Protein AF-A0A945K5I9-F1 (afdb_monomer)

Secondary structure (DSSP, 8-state):
---TTTTTTS-HHHHHHHHHHHHHHHHHHHHHHHHHHHHHH----HHHHHTT---SHHHHHHHHHHHHHHHIIIIIHHHHHHHHHHT----------HHHHHHHHHHHHH-HHHHHHHHHHHHHS---HHHHHHHHHHHHHHHHHHH--

Foldseek 3Di:
DQQFQQCQPPDPVVLVVLLVVQLVVLLVVLLVVLVVCCVVPHPDDVVCLVVLPDPDLSSLVSNVSSVVSSCCSRPPVSVVSSCRNNVNDPPPVPPDDPVVVVVVVVCVVPCVVVVVVVVVVVVPDPDDPVVVVVVVSVVSSVVCVVVRD

Structure (mmCIF, N/CA/C/O backbone):
data_AF-A0A945K5I9-F1
#
_entry.id   AF-A0A945K5I9-F1
#
loop_
_atom_site.group_PDB
_atom_site.id
_atom_site.type_symbol
_atom_site.label_atom_id
_atom_site.label_alt_id
_atom_site.label_comp_id
_atom_site.label_asym_id
_atom_site.label_entity_id
_atom_site.label_seq_id
_atom_site.pdbx_PDB_ins_code
_atom_site.Cartn_x
_atom_site.Cartn_y
_atom_site.Cartn_z
_atom_site.occupancy
_atom_site.B_iso_or_equiv
_atom_site.auth_seq_id
_atom_site.auth_comp_id
_atom_site.au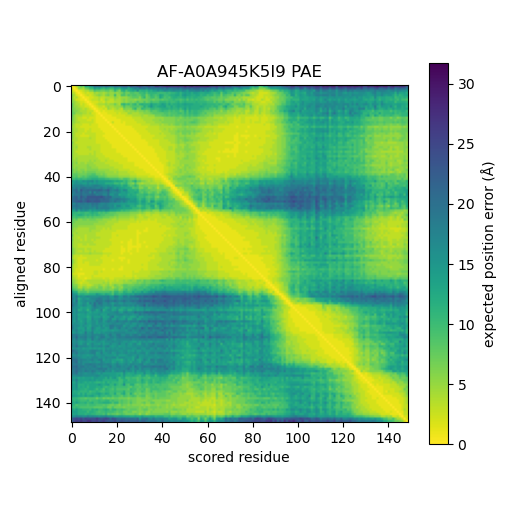th_asym_id
_atom_site.auth_atom_id
_atom_site.pdbx_PDB_model_num
ATOM 1 N N . MET A 1 1 ? -0.220 22.581 21.055 1.00 58.34 1 MET A N 1
ATOM 2 C CA . MET A 1 1 ? -1.375 21.662 21.207 1.00 58.34 1 MET A CA 1
ATOM 3 C C . MET A 1 1 ? -0.861 20.232 21.357 1.00 58.34 1 MET A C 1
ATOM 5 O O . MET A 1 1 ? 0.026 19.858 20.602 1.00 58.34 1 MET A O 1
ATOM 9 N N . ARG A 1 2 ? -1.366 19.433 22.312 1.00 80.38 2 ARG A N 1
ATOM 10 C CA . ARG A 1 2 ? -1.059 17.986 22.372 1.00 80.38 2 ARG A CA 1
ATOM 11 C C . ARG A 1 2 ? -1.930 17.274 21.332 1.00 80.38 2 ARG A C 1
ATOM 13 O O . ARG A 1 2 ? -3.132 17.171 21.526 1.00 80.38 2 ARG A O 1
ATOM 20 N N . LEU A 1 3 ? -1.325 16.837 20.225 1.00 84.31 3 LEU A N 1
ATOM 21 C CA . LEU A 1 3 ? -2.024 16.138 19.131 1.00 84.31 3 LEU A CA 1
ATOM 22 C C . LEU A 1 3 ? -2.290 14.654 19.439 1.00 84.31 3 LEU A C 1
ATOM 24 O O . LEU A 1 3 ? -3.204 14.060 18.874 1.00 84.31 3 LEU A O 1
ATOM 28 N N . LYS A 1 4 ? -1.504 14.053 20.340 1.00 88.94 4 LYS A N 1
ATOM 29 C CA . LYS A 1 4 ? -1.667 12.652 20.742 1.00 88.94 4 LYS A CA 1
ATOM 30 C C . LYS A 1 4 ? -3.032 12.431 21.397 1.00 88.94 4 LYS A C 1
ATOM 32 O O . LYS A 1 4 ? -3.356 13.118 22.365 1.00 88.94 4 LYS A O 1
ATOM 37 N N . GLY A 1 5 ? -3.785 11.446 20.912 1.00 86.94 5 GLY A N 1
ATOM 38 C CA . GLY A 1 5 ? -5.073 11.056 21.493 1.00 86.94 5 GLY A CA 1
ATOM 39 C C . GLY A 1 5 ? -6.204 12.075 21.309 1.00 86.94 5 GLY A C 1
ATOM 40 O O . GLY A 1 5 ? -7.221 11.966 21.990 1.00 86.94 5 GLY A O 1
ATOM 41 N N . ILE A 1 6 ? -6.069 13.053 20.405 1.00 92.44 6 ILE A N 1
ATOM 42 C CA . ILE A 1 6 ? -7.083 14.099 20.185 1.00 92.44 6 ILE A CA 1
ATOM 43 C C . ILE A 1 6 ? -8.461 13.538 19.784 1.00 92.44 6 ILE A C 1
ATOM 45 O O . ILE A 1 6 ? -9.489 14.149 20.071 1.00 92.44 6 ILE A O 1
ATOM 49 N N . PHE A 1 7 ? -8.499 12.354 19.164 1.00 89.69 7 PHE A N 1
ATOM 50 C CA . PHE A 1 7 ? -9.735 11.676 18.764 1.00 89.69 7 PHE A CA 1
ATOM 51 C C . PHE A 1 7 ? -10.131 10.515 19.688 1.00 89.69 7 PHE A C 1
ATOM 53 O O . PHE A 1 7 ? -11.066 9.778 19.371 1.00 89.69 7 PHE A O 1
ATOM 60 N N . LYS A 1 8 ? -9.472 10.350 20.843 1.00 88.94 8 LYS A N 1
ATOM 61 C CA . LYS A 1 8 ? -9.712 9.231 21.769 1.00 88.94 8 LYS A CA 1
ATOM 62 C C . LYS A 1 8 ? -11.172 9.129 22.222 1.00 88.94 8 LYS A C 1
ATOM 64 O O . LYS A 1 8 ? -11.752 8.049 22.143 1.00 88.94 8 LYS A O 1
ATOM 69 N N . GLU A 1 9 ? -11.778 10.255 22.588 1.00 89.62 9 GLU A N 1
ATOM 70 C CA . GLU A 1 9 ? -13.151 10.328 23.117 1.00 89.62 9 GLU A CA 1
ATOM 71 C C . GLU A 1 9 ? -14.238 10.418 22.024 1.00 89.62 9 GLU A C 1
ATOM 73 O O . GLU A 1 9 ? -15.421 10.571 22.319 1.00 89.62 9 GLU A O 1
ATOM 78 N N . LYS A 1 10 ? -13.873 10.360 20.733 1.00 90.25 10 LYS A N 1
ATOM 79 C CA . LYS A 1 10 ? -14.858 10.387 19.637 1.00 90.25 10 LYS A CA 1
ATOM 80 C C . LYS A 1 10 ? -15.528 9.022 19.441 1.00 90.25 10 LYS A C 1
ATOM 82 O O . LYS A 1 10 ? -14.952 7.975 19.742 1.00 90.25 10 LYS A O 1
ATOM 87 N N . SER A 1 11 ? -16.734 9.050 18.871 1.00 92.12 11 SER A N 1
ATOM 88 C CA . SER A 1 11 ? -17.484 7.853 18.475 1.00 92.12 11 SER A CA 1
ATOM 89 C C . SER A 1 11 ? -16.718 7.007 17.449 1.00 92.12 11 SER A C 1
ATOM 91 O O . SER A 1 11 ? -15.896 7.517 16.681 1.00 92.12 11 SER A O 1
ATOM 93 N N . SER A 1 12 ? -17.012 5.705 17.403 1.00 88.69 12 SER A N 1
ATOM 94 C CA . SER A 1 12 ? -16.369 4.761 16.478 1.00 88.69 12 SER A CA 1
ATOM 95 C C . SER A 1 12 ? -16.548 5.155 15.009 1.00 88.69 12 SER A C 1
ATOM 97 O O . SER A 1 12 ? -15.591 5.096 14.243 1.00 88.69 12 SER A O 1
ATOM 99 N N . THR A 1 13 ? -17.734 5.637 14.625 1.00 92.06 13 THR A N 1
ATOM 100 C CA . THR A 1 13 ? -18.012 6.117 13.261 1.00 92.06 13 THR A CA 1
ATOM 101 C C . THR A 1 13 ? -17.110 7.287 12.876 1.00 92.06 13 THR A C 1
ATOM 103 O O . THR A 1 13 ? -16.544 7.299 11.786 1.00 92.06 13 THR A O 1
ATOM 106 N N . ASN A 1 14 ? -16.904 8.243 13.787 1.00 91.06 14 ASN A N 1
ATOM 107 C CA . ASN A 1 14 ? -16.033 9.385 13.523 1.00 91.06 14 ASN A CA 1
ATOM 108 C C . ASN A 1 14 ? -14.572 8.955 13.393 1.00 91.06 14 ASN A C 1
ATOM 110 O O . ASN A 1 14 ? -13.863 9.470 12.536 1.00 91.06 14 ASN A O 1
ATOM 114 N N . LYS A 1 15 ? -14.124 8.001 14.215 1.00 90.75 15 LYS A N 1
ATOM 115 C CA . LYS A 1 15 ? -12.769 7.446 14.120 1.00 90.75 15 LYS A CA 1
ATOM 116 C C . LYS A 1 15 ? -12.538 6.756 12.773 1.00 90.75 15 LYS A C 1
ATOM 118 O O . LYS A 1 15 ? -11.522 7.016 12.136 1.00 90.75 15 LYS A O 1
ATOM 123 N N . LEU A 1 16 ? -13.501 5.960 12.303 1.00 92.38 16 LEU A N 1
ATOM 124 C CA . LEU A 1 16 ? -13.449 5.339 10.975 1.00 92.38 16 LEU A CA 1
ATOM 125 C C . LEU A 1 16 ? -13.424 6.381 9.850 1.00 92.38 16 LEU A C 1
ATOM 127 O O . LEU A 1 16 ? -12.602 6.274 8.945 1.00 92.38 16 LEU A O 1
ATOM 131 N N . GLY A 1 17 ? -14.269 7.412 9.926 1.00 93.62 17 GLY A N 1
ATOM 132 C CA . GLY A 1 17 ? -14.284 8.493 8.937 1.00 93.62 17 GLY A CA 1
ATOM 133 C C . GLY A 1 17 ? -12.963 9.266 8.885 1.00 93.62 17 GLY A C 1
ATOM 134 O O . GLY A 1 17 ? -12.441 9.527 7.804 1.00 93.62 17 GLY A O 1
ATOM 135 N N . VAL A 1 18 ? -12.379 9.573 10.049 1.00 92.25 18 VAL A N 1
ATOM 136 C CA . VAL A 1 18 ? -11.055 10.205 10.143 1.00 92.25 18 VAL A CA 1
ATOM 137 C C . VAL A 1 18 ? -9.984 9.300 9.541 1.00 92.25 18 VAL A C 1
ATOM 139 O O . VAL A 1 18 ? -9.181 9.777 8.748 1.00 92.25 18 VAL A O 1
ATOM 142 N N . PHE A 1 19 ? -9.990 8.002 9.851 1.00 94.44 19 PHE A N 1
ATOM 143 C CA . PHE A 1 19 ? -9.029 7.060 9.277 1.00 94.44 19 PHE A CA 1
ATOM 144 C C . PHE A 1 19 ? -9.127 6.987 7.750 1.00 94.44 19 PHE A C 1
ATOM 146 O O . PHE A 1 19 ? -8.112 7.080 7.064 1.00 94.44 19 PHE A O 1
ATOM 153 N N . PHE A 1 20 ? -10.344 6.896 7.212 1.00 94.94 20 PHE A N 1
ATOM 154 C CA . PHE A 1 20 ? -10.571 6.879 5.769 1.00 94.94 20 PHE A CA 1
ATOM 155 C C . PHE A 1 20 ? -10.045 8.151 5.089 1.00 94.94 20 PHE A C 1
ATOM 157 O O . PHE A 1 20 ? -9.328 8.075 4.092 1.00 94.94 20 PHE A O 1
ATOM 164 N N . LEU A 1 21 ? -10.323 9.323 5.669 1.00 95.38 21 LEU A N 1
ATOM 165 C CA . LEU A 1 21 ? -9.805 10.595 5.164 1.00 95.38 21 LEU A CA 1
ATOM 166 C C . LEU A 1 21 ? -8.272 10.637 5.221 1.00 95.38 21 LEU A C 1
ATOM 168 O O . LEU A 1 21 ? -7.631 11.077 4.267 1.00 95.38 21 LEU A O 1
ATOM 172 N N . MET A 1 22 ? -7.674 10.138 6.305 1.00 95.19 22 MET A N 1
ATOM 173 C CA . MET A 1 22 ? -6.220 10.049 6.442 1.00 95.19 22 MET A CA 1
ATOM 174 C C . MET A 1 22 ? -5.598 9.155 5.372 1.00 95.19 22 MET A C 1
ATOM 176 O O . MET A 1 22 ? -4.563 9.532 4.833 1.00 95.19 22 MET A O 1
ATOM 180 N N . ILE A 1 23 ? -6.216 8.018 5.039 1.00 96.44 23 ILE A N 1
ATOM 181 C CA . ILE A 1 23 ? -5.757 7.153 3.944 1.00 96.44 23 ILE A CA 1
ATOM 182 C C . ILE A 1 23 ? -5.738 7.933 2.628 1.00 96.44 23 ILE A C 1
ATOM 184 O O . ILE A 1 23 ? -4.696 7.993 1.978 1.00 96.44 23 ILE A O 1
ATOM 188 N N . LEU A 1 24 ? -6.854 8.571 2.258 1.00 96.06 24 LEU A N 1
ATOM 189 C CA . LEU A 1 24 ? -6.959 9.304 0.993 1.00 96.06 24 LEU A CA 1
ATOM 190 C C . LEU A 1 24 ? -5.903 10.407 0.881 1.00 96.06 24 LEU A C 1
ATOM 192 O O . LEU A 1 24 ? -5.158 10.463 -0.096 1.00 96.06 24 LEU A O 1
ATOM 196 N N . VAL A 1 25 ? -5.801 11.254 1.907 1.00 96.62 25 VAL A N 1
ATOM 197 C CA . VAL A 1 25 ? -4.823 12.350 1.934 1.00 96.62 25 VAL A CA 1
ATOM 198 C C . VAL A 1 25 ? -3.395 11.804 1.911 1.00 96.62 25 VAL A C 1
ATOM 200 O O . VAL A 1 25 ? -2.553 12.310 1.174 1.00 96.62 25 VAL A O 1
ATOM 203 N N . SER A 1 26 ? -3.114 10.756 2.684 1.00 96.69 26 SER A N 1
ATOM 204 C CA . SER A 1 26 ? -1.775 10.178 2.785 1.00 96.69 26 SER A CA 1
ATOM 205 C C . SER A 1 26 ? -1.303 9.591 1.455 1.00 96.69 26 SER A C 1
ATOM 207 O O . SER A 1 26 ? -0.186 9.887 1.029 1.00 96.69 26 SER A O 1
ATOM 209 N N . VAL A 1 27 ? -2.148 8.824 0.762 1.00 95.00 27 VAL A N 1
ATOM 210 C CA . VAL A 1 27 ? -1.819 8.251 -0.554 1.00 95.00 27 VAL A CA 1
ATOM 211 C C . VAL A 1 27 ? -1.513 9.340 -1.567 1.00 95.00 27 VAL A C 1
ATOM 213 O O . VAL A 1 27 ? -0.508 9.248 -2.274 1.00 95.00 27 VAL A O 1
ATOM 216 N N . ILE A 1 28 ? -2.348 10.381 -1.622 1.00 95.31 28 ILE A N 1
ATOM 217 C CA . ILE A 1 28 ? -2.160 11.495 -2.554 1.00 95.31 28 ILE A CA 1
ATOM 218 C C . ILE A 1 28 ? -0.821 12.182 -2.275 1.00 95.31 28 ILE A C 1
ATOM 220 O O . ILE A 1 28 ? -0.013 12.336 -3.187 1.00 95.31 28 ILE A O 1
ATOM 224 N N . LEU A 1 29 ? -0.542 12.528 -1.014 1.00 96.75 29 LEU A N 1
ATOM 225 C CA . LEU A 1 29 ? 0.698 13.212 -0.643 1.00 96.75 29 LEU A CA 1
ATOM 226 C C . LEU A 1 29 ? 1.948 12.378 -0.945 1.00 96.75 29 LEU A C 1
ATOM 228 O O . LEU A 1 29 ? 2.911 12.918 -1.479 1.00 96.75 29 LEU A O 1
ATOM 232 N N . HIS A 1 30 ? 1.944 11.075 -0.647 1.00 96.56 30 HIS A N 1
ATOM 233 C CA . HIS A 1 30 ? 3.111 10.225 -0.912 1.00 96.56 30 HIS A CA 1
ATOM 234 C C . HIS A 1 30 ? 3.311 9.971 -2.405 1.00 96.56 30 HIS A C 1
ATOM 236 O O . HIS A 1 30 ? 4.448 9.920 -2.861 1.00 96.56 30 HIS A O 1
ATOM 242 N N . THR A 1 31 ? 2.226 9.858 -3.173 1.00 91.94 31 THR A N 1
ATOM 243 C CA . THR A 1 31 ? 2.310 9.694 -4.629 1.00 91.94 31 THR A CA 1
ATOM 244 C C . THR A 1 31 ? 2.860 10.962 -5.285 1.00 91.94 31 THR A C 1
ATOM 246 O O . THR A 1 31 ? 3.767 10.877 -6.109 1.00 91.94 31 THR A O 1
ATOM 249 N N . LEU A 1 32 ? 2.389 12.145 -4.872 1.00 93.62 32 LEU A N 1
ATOM 250 C CA . LEU A 1 32 ? 2.931 13.427 -5.337 1.00 93.62 32 LEU A CA 1
ATOM 251 C C . LEU A 1 32 ? 4.395 13.610 -4.929 1.00 93.62 32 LEU A C 1
ATOM 253 O O . LEU A 1 32 ? 5.206 14.061 -5.732 1.00 93.62 32 LEU A O 1
ATOM 257 N N . LEU A 1 33 ? 4.751 13.223 -3.702 1.00 94.56 33 LEU A N 1
ATOM 258 C CA . LEU A 1 33 ? 6.132 13.255 -3.233 1.00 94.56 33 LEU A CA 1
ATOM 259 C C . LEU A 1 33 ? 7.026 12.328 -4.063 1.00 94.56 33 LEU A C 1
ATOM 261 O O . LEU A 1 33 ? 8.117 12.732 -4.452 1.00 94.56 33 LEU A O 1
ATOM 265 N N . ALA A 1 34 ? 6.561 11.121 -4.386 1.00 91.81 34 ALA A N 1
ATOM 266 C CA . ALA A 1 34 ? 7.310 10.200 -5.230 1.00 91.81 34 ALA A CA 1
ATOM 267 C C . ALA A 1 34 ? 7.551 10.785 -6.625 1.00 91.81 34 ALA A C 1
ATOM 269 O O . ALA A 1 34 ? 8.682 10.784 -7.103 1.00 91.81 34 ALA A O 1
ATOM 270 N N . GLN A 1 35 ? 6.513 11.353 -7.245 1.00 89.62 35 GLN A N 1
ATOM 271 C CA . GLN A 1 35 ? 6.632 12.019 -8.544 1.00 89.62 35 GLN A CA 1
ATOM 272 C C . GLN A 1 35 ? 7.596 13.208 -8.490 1.00 89.62 35 GLN A C 1
ATOM 274 O O . GLN A 1 35 ? 8.436 13.346 -9.375 1.00 89.62 35 GLN A O 1
ATOM 279 N N . ALA A 1 36 ? 7.528 14.032 -7.441 1.00 91.25 36 ALA A N 1
ATOM 280 C CA . ALA A 1 36 ? 8.445 15.152 -7.253 1.00 91.25 36 ALA A CA 1
ATOM 281 C C . ALA A 1 36 ? 9.903 14.684 -7.133 1.00 91.25 36 ALA A C 1
ATOM 283 O O . ALA A 1 36 ? 10.786 15.285 -7.735 1.00 91.25 36 ALA A O 1
ATOM 284 N N . VAL A 1 37 ? 10.160 13.592 -6.406 1.00 91.44 37 VAL A N 1
ATOM 285 C CA . VAL A 1 37 ? 11.504 13.006 -6.303 1.00 91.44 37 VAL A CA 1
ATOM 286 C C . VAL A 1 37 ? 11.990 12.510 -7.666 1.00 91.44 37 VAL A C 1
ATOM 288 O O . VAL A 1 37 ? 13.109 12.826 -8.053 1.00 91.44 37 VAL A O 1
ATOM 291 N N . ILE A 1 38 ? 11.158 11.799 -8.429 1.00 89.75 38 ILE A N 1
ATOM 292 C CA . ILE A 1 38 ? 11.542 11.338 -9.772 1.00 89.75 38 ILE A CA 1
ATOM 293 C C . ILE A 1 38 ? 11.880 12.526 -10.681 1.00 89.75 38 ILE A C 1
ATOM 295 O O . ILE A 1 38 ? 12.942 12.525 -11.290 1.00 89.75 38 ILE A O 1
ATOM 299 N N . VAL A 1 39 ? 11.055 13.573 -10.713 1.00 88.06 39 VAL A N 1
ATOM 300 C CA . VAL A 1 39 ? 11.298 14.752 -11.566 1.00 88.06 39 VAL A CA 1
ATOM 301 C C . VAL A 1 39 ? 12.540 15.546 -11.150 1.00 88.06 39 VAL A C 1
ATOM 303 O O . VAL A 1 39 ? 13.221 16.104 -12.003 1.00 88.06 39 VAL A O 1
ATOM 306 N N . LEU A 1 40 ? 12.832 15.642 -9.850 1.00 87.88 40 LEU A N 1
ATOM 307 C CA . LEU A 1 40 ? 13.954 16.445 -9.351 1.00 87.88 40 LEU A CA 1
ATOM 308 C C . LEU A 1 40 ? 15.300 15.719 -9.417 1.00 87.88 40 LEU A C 1
ATOM 310 O O . LEU A 1 40 ? 16.334 16.378 -9.506 1.00 87.88 40 LEU A O 1
ATOM 314 N N . PHE A 1 41 ? 15.295 14.389 -9.320 1.00 86.50 41 PHE A N 1
ATOM 315 C CA . PHE A 1 41 ? 16.514 13.591 -9.175 1.00 86.50 41 PHE A CA 1
ATOM 316 C C . PHE A 1 41 ? 16.777 12.639 -10.347 1.00 86.50 41 PHE A C 1
ATOM 318 O O . PHE A 1 41 ? 17.819 11.986 -10.359 1.00 86.50 41 PHE A O 1
ATOM 325 N N . THR A 1 42 ? 15.869 12.538 -11.322 1.00 83.00 42 THR A N 1
ATOM 326 C CA . THR A 1 42 ? 16.035 11.672 -12.497 1.00 83.00 42 THR A CA 1
ATOM 327 C C . THR A 1 42 ? 15.564 12.366 -13.775 1.00 83.00 42 THR A C 1
ATOM 329 O O . THR A 1 42 ? 14.658 13.194 -13.740 1.00 83.00 42 THR A O 1
ATOM 332 N N . ASP A 1 43 ? 16.122 11.967 -14.918 1.00 82.00 43 ASP A N 1
ATOM 333 C CA . ASP A 1 43 ? 15.698 12.445 -16.244 1.00 82.00 43 ASP A CA 1
ATOM 334 C C . ASP A 1 43 ? 14.493 11.662 -16.810 1.00 82.00 43 ASP A C 1
ATOM 336 O O . ASP A 1 43 ? 14.140 11.786 -17.986 1.00 82.00 43 ASP A O 1
ATOM 340 N N . VAL A 1 44 ? 13.856 10.815 -15.992 1.00 80.31 44 VAL A N 1
ATOM 341 C CA . VAL A 1 44 ? 12.723 9.989 -16.419 1.00 80.31 44 VAL A CA 1
ATOM 342 C C . VAL A 1 44 ? 11.494 10.868 -16.625 1.00 80.31 44 VAL A C 1
ATOM 344 O O . VAL A 1 44 ? 10.987 11.508 -15.702 1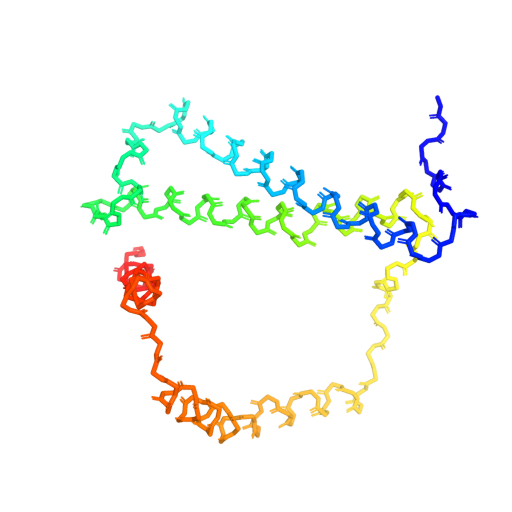.00 80.31 44 VAL A O 1
ATOM 347 N N . THR A 1 45 ? 10.957 10.857 -17.845 1.00 77.06 45 THR A N 1
ATOM 348 C CA . THR A 1 45 ? 9.710 11.571 -18.128 1.00 77.06 45 THR A CA 1
ATOM 349 C C . THR A 1 45 ? 8.526 10.874 -17.452 1.00 77.06 45 THR A C 1
ATOM 351 O O . THR A 1 45 ? 8.317 9.669 -17.596 1.00 77.06 45 THR A O 1
ATOM 354 N N . LEU A 1 46 ? 7.682 11.645 -16.759 1.00 72.06 46 LEU A N 1
ATOM 355 C CA . LEU A 1 46 ? 6.447 11.131 -16.143 1.00 72.06 46 LEU A CA 1
ATOM 356 C C . LEU A 1 46 ? 5.483 10.501 -17.170 1.00 72.06 46 LEU A C 1
ATOM 358 O O . LEU A 1 46 ? 4.655 9.666 -16.814 1.00 72.06 46 LEU A O 1
ATOM 362 N N . ILE A 1 47 ? 5.605 10.875 -18.448 1.00 66.94 47 ILE A N 1
ATOM 363 C CA . ILE A 1 47 ? 4.799 10.344 -19.554 1.00 66.94 47 ILE A CA 1
ATOM 364 C C . ILE A 1 47 ? 5.186 8.890 -19.867 1.00 66.94 47 ILE A C 1
ATOM 366 O O . ILE A 1 47 ? 4.296 8.063 -20.059 1.00 66.94 47 ILE A O 1
ATOM 370 N N . ALA A 1 48 ? 6.481 8.552 -19.854 1.00 61.62 48 ALA A N 1
ATOM 371 C CA . ALA A 1 48 ? 6.946 7.176 -20.058 1.00 61.62 48 ALA A CA 1
ATOM 372 C C . ALA A 1 48 ? 6.425 6.234 -18.957 1.00 61.62 48 ALA A C 1
ATOM 374 O O . ALA A 1 48 ? 5.973 5.122 -19.235 1.00 61.62 48 ALA A O 1
ATOM 375 N N . VAL A 1 49 ? 6.384 6.730 -17.715 1.00 63.12 49 VAL A N 1
ATOM 376 C CA . VAL A 1 49 ? 5.811 6.019 -16.563 1.00 63.12 49 VAL A CA 1
ATOM 377 C C . VAL A 1 49 ? 4.300 5.803 -16.723 1.00 63.12 49 VAL A C 1
ATOM 379 O O . VAL A 1 49 ? 3.804 4.717 -16.433 1.00 63.12 49 VAL A O 1
ATOM 382 N N . GLY A 1 50 ? 3.569 6.807 -17.219 1.00 63.94 50 GLY A N 1
ATOM 383 C CA . GLY A 1 50 ? 2.116 6.735 -17.410 1.00 63.94 50 GLY A CA 1
ATOM 384 C C . GLY A 1 50 ? 1.658 5.813 -18.546 1.00 63.94 50 GLY A C 1
ATOM 385 O O . GLY A 1 50 ? 0.558 5.273 -18.477 1.00 63.94 50 GLY A O 1
ATOM 386 N N . MET A 1 51 ? 2.492 5.604 -19.571 1.00 64.44 51 MET A N 1
ATOM 387 C CA . MET A 1 51 ? 2.148 4.795 -20.752 1.00 64.44 51 MET A CA 1
ATOM 388 C C . MET A 1 51 ? 2.637 3.338 -20.673 1.00 64.44 51 MET A C 1
ATOM 390 O O . MET A 1 51 ? 2.397 2.574 -21.607 1.00 64.44 51 MET A O 1
ATOM 394 N N . ILE A 1 52 ? 3.306 2.939 -19.579 1.00 66.00 52 ILE A N 1
ATOM 395 C CA . ILE A 1 52 ? 3.794 1.562 -19.330 1.00 66.00 52 ILE A CA 1
ATOM 396 C C . ILE A 1 52 ? 4.634 1.044 -20.514 1.00 66.00 52 ILE A C 1
ATOM 398 O O . ILE A 1 52 ? 4.575 -0.113 -20.929 1.00 66.00 52 ILE A O 1
ATOM 402 N N . GLN A 1 53 ? 5.423 1.942 -21.097 1.00 66.88 53 GLN A N 1
ATOM 403 C CA . GLN A 1 53 ? 6.405 1.627 -22.124 1.00 66.88 53 GLN A CA 1
ATOM 404 C C . GLN A 1 53 ? 7.775 1.880 -21.519 1.00 66.88 53 GLN A C 1
ATOM 406 O O . GLN A 1 53 ? 8.332 2.963 -21.663 1.00 66.88 53 GLN A O 1
ATOM 411 N N . PHE A 1 54 ? 8.286 0.887 -20.792 1.00 73.12 54 PHE A N 1
ATOM 412 C CA . PHE A 1 54 ? 9.603 0.988 -20.175 1.00 73.12 54 PHE A CA 1
ATOM 413 C C . PHE A 1 54 ? 10.662 0.550 -21.190 1.00 73.12 54 PHE A C 1
ATOM 415 O O . PHE A 1 54 ? 10.723 -0.619 -21.583 1.00 73.12 54 PHE A O 1
ATOM 422 N N . ALA A 1 55 ? 11.466 1.505 -21.644 1.00 71.88 55 ALA A N 1
ATOM 423 C CA . ALA A 1 55 ? 12.582 1.311 -22.559 1.00 71.88 55 ALA A CA 1
ATOM 424 C C . ALA A 1 55 ? 13.902 1.058 -21.813 1.00 71.88 55 ALA A C 1
ATOM 426 O O . ALA A 1 55 ? 14.833 0.494 -22.389 1.00 71.88 55 ALA A O 1
ATOM 427 N N . SER A 1 56 ? 13.997 1.453 -20.537 1.00 78.06 56 SER A N 1
ATOM 428 C CA . SER A 1 56 ? 15.226 1.337 -19.745 1.00 78.06 56 SER A CA 1
ATOM 429 C C . SER A 1 56 ? 14.993 0.859 -18.309 1.00 78.06 56 SER A C 1
ATOM 431 O O . SER A 1 56 ? 13.908 1.009 -17.748 1.00 78.06 56 SER A O 1
ATOM 433 N N . GLN A 1 57 ? 16.049 0.321 -17.689 1.00 81.56 57 GLN A N 1
ATOM 434 C CA . GLN A 1 57 ? 16.043 -0.092 -16.279 1.00 81.56 57 GLN A CA 1
ATOM 435 C C . GLN A 1 57 ? 15.671 1.067 -15.338 1.00 81.56 57 GLN A C 1
ATOM 437 O O . GLN A 1 57 ? 14.917 0.877 -14.388 1.00 81.56 57 GLN A O 1
ATOM 442 N N . PHE A 1 58 ? 16.143 2.281 -15.636 1.00 81.75 58 PHE A N 1
ATOM 443 C CA . PHE A 1 58 ? 15.874 3.473 -14.829 1.00 81.75 58 PHE A CA 1
ATOM 444 C C . PHE A 1 58 ? 14.379 3.807 -14.740 1.00 81.75 58 PHE A C 1
ATOM 446 O O . PHE A 1 58 ? 13.904 4.231 -13.689 1.00 81.75 58 PHE A O 1
ATOM 453 N N . GLU A 1 59 ? 13.616 3.579 -15.810 1.00 83.50 59 GLU A N 1
ATOM 454 C CA . GLU A 1 59 ? 12.164 3.797 -15.813 1.00 83.50 59 GLU A CA 1
ATOM 455 C C . GLU A 1 59 ? 11.437 2.751 -14.965 1.00 83.50 59 GLU A C 1
ATOM 457 O O . GLU A 1 59 ? 10.515 3.086 -14.219 1.00 83.50 59 GLU A O 1
ATOM 462 N N . VAL A 1 60 ? 11.887 1.494 -15.021 1.00 85.00 60 VAL A N 1
ATOM 463 C CA . VAL A 1 60 ? 11.357 0.415 -14.177 1.00 85.00 60 VAL A CA 1
ATOM 464 C C . VAL A 1 60 ? 11.608 0.711 -12.700 1.00 85.00 60 VAL A C 1
ATOM 466 O O . VAL A 1 60 ? 10.697 0.578 -11.880 1.00 85.00 60 VAL A O 1
ATOM 469 N N . ASP A 1 61 ? 12.813 1.153 -12.351 1.00 87.19 61 ASP A N 1
ATOM 470 C CA . ASP A 1 61 ? 13.163 1.483 -10.971 1.00 87.19 61 ASP A CA 1
ATOM 471 C C . ASP A 1 61 ? 12.410 2.725 -10.467 1.00 87.19 61 ASP A C 1
ATOM 473 O O . ASP A 1 61 ? 11.971 2.751 -9.314 1.00 87.19 61 ASP A O 1
ATOM 477 N N . ALA A 1 62 ? 12.143 3.705 -11.337 1.00 87.69 62 ALA A N 1
ATOM 478 C CA . ALA A 1 62 ? 11.278 4.839 -11.019 1.00 87.69 62 ALA A CA 1
ATOM 479 C C . ALA A 1 62 ? 9.838 4.395 -10.696 1.00 87.69 62 ALA A C 1
ATOM 481 O O . ALA A 1 62 ? 9.252 4.856 -9.714 1.00 87.69 62 ALA A O 1
ATOM 482 N N . VAL A 1 63 ? 9.273 3.454 -11.463 1.00 87.12 63 VAL A N 1
ATOM 483 C CA . VAL A 1 63 ? 7.932 2.902 -11.190 1.00 87.12 63 VAL A CA 1
ATOM 484 C C . VAL A 1 63 ? 7.921 2.099 -9.888 1.00 87.12 63 VAL A C 1
ATOM 486 O O . VAL A 1 63 ? 7.013 2.277 -9.073 1.00 87.12 63 VAL A O 1
ATOM 489 N N . LYS A 1 64 ? 8.944 1.265 -9.638 1.00 88.50 64 LYS A N 1
ATOM 490 C CA . LYS A 1 64 ? 9.113 0.550 -8.357 1.00 88.50 64 LYS A CA 1
ATOM 491 C C . LYS A 1 64 ? 9.138 1.533 -7.184 1.00 88.50 64 LYS A C 1
ATOM 493 O O . LYS A 1 64 ? 8.463 1.307 -6.179 1.00 88.50 64 LYS A O 1
ATOM 498 N N . PHE A 1 65 ? 9.868 2.638 -7.323 1.00 90.81 65 PHE A N 1
ATOM 499 C CA . PHE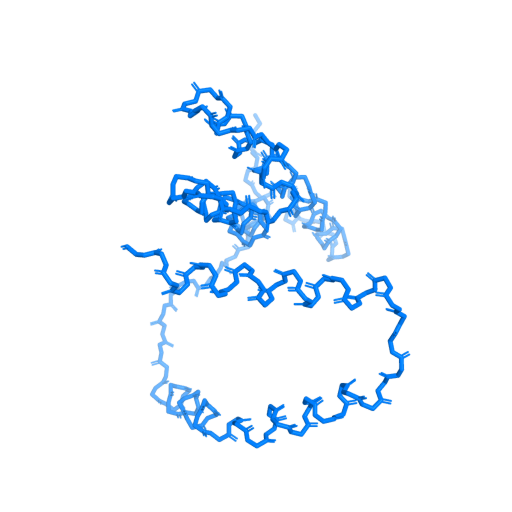 A 1 65 ? 9.954 3.680 -6.304 1.00 90.81 65 PHE A CA 1
ATOM 500 C C . PHE A 1 65 ? 8.607 4.370 -6.054 1.00 90.81 65 PHE A C 1
ATOM 502 O O . PHE A 1 65 ? 8.197 4.508 -4.899 1.00 90.81 65 PHE A O 1
ATOM 509 N N . ILE A 1 66 ? 7.881 4.745 -7.115 1.00 90.38 66 ILE A N 1
ATOM 510 C CA . ILE A 1 66 ? 6.537 5.328 -6.997 1.00 90.38 66 ILE A CA 1
ATOM 511 C C . ILE A 1 66 ? 5.597 4.358 -6.278 1.00 90.38 66 ILE A C 1
ATOM 513 O O . ILE A 1 66 ? 4.960 4.741 -5.299 1.00 90.38 66 ILE A O 1
ATOM 517 N N . HIS A 1 67 ? 5.558 3.090 -6.696 1.00 89.56 67 HIS A N 1
ATOM 518 C CA . HIS A 1 67 ? 4.710 2.074 -6.070 1.00 89.56 67 HIS A CA 1
ATOM 519 C C . HIS A 1 67 ? 5.062 1.852 -4.594 1.00 89.56 67 HIS A C 1
ATOM 521 O O . HIS A 1 67 ? 4.163 1.731 -3.762 1.00 89.56 67 HIS A O 1
ATOM 527 N N . MET A 1 68 ? 6.352 1.853 -4.248 1.00 93.62 68 MET A N 1
ATOM 528 C CA . MET A 1 68 ? 6.809 1.747 -2.863 1.00 93.62 68 MET A CA 1
ATOM 529 C C . MET A 1 68 ? 6.296 2.915 -2.012 1.00 93.62 68 MET A C 1
ATOM 531 O O . MET A 1 68 ? 5.698 2.694 -0.958 1.00 93.62 68 MET A O 1
ATOM 535 N N . LEU A 1 69 ? 6.488 4.157 -2.463 1.00 94.81 69 LEU A N 1
ATOM 536 C CA . LEU A 1 69 ? 6.050 5.347 -1.728 1.00 94.81 69 LEU A CA 1
ATOM 537 C C . LEU A 1 69 ? 4.524 5.419 -1.615 1.00 94.81 69 LEU A C 1
ATOM 539 O O . LEU A 1 69 ? 4.007 5.701 -0.532 1.00 94.81 69 LEU A O 1
ATOM 543 N N . SER A 1 70 ? 3.793 5.101 -2.684 1.00 93.12 70 SER A N 1
ATOM 544 C CA . SER A 1 70 ? 2.330 5.022 -2.654 1.00 93.12 70 SER A CA 1
ATOM 545 C C . SER A 1 70 ? 1.839 3.944 -1.681 1.00 93.12 70 SER A C 1
ATOM 547 O O . SER A 1 70 ? 0.896 4.197 -0.933 1.00 93.12 70 SER A O 1
ATOM 549 N N . ALA A 1 71 ? 2.499 2.781 -1.605 1.00 93.62 71 ALA A N 1
ATOM 550 C CA . ALA A 1 71 ? 2.160 1.730 -0.642 1.00 93.62 71 ALA A CA 1
ATOM 551 C C . ALA A 1 71 ? 2.414 2.162 0.815 1.00 93.62 71 ALA A C 1
ATOM 553 O O . ALA A 1 71 ? 1.584 1.900 1.689 1.00 93.62 71 ALA A O 1
ATOM 554 N N . ILE A 1 72 ? 3.512 2.882 1.081 1.00 95.81 72 ILE A N 1
ATOM 555 C CA . ILE A 1 72 ? 3.774 3.497 2.394 1.00 95.81 72 ILE A CA 1
ATOM 556 C C . ILE A 1 72 ? 2.650 4.482 2.743 1.00 95.81 72 ILE A C 1
ATOM 558 O O . ILE A 1 72 ? 2.102 4.430 3.849 1.00 95.81 72 ILE A O 1
ATOM 562 N N . GLY A 1 73 ? 2.263 5.330 1.786 1.00 94.38 73 GLY A N 1
ATOM 563 C CA . GLY A 1 73 ? 1.173 6.290 1.933 1.00 94.38 73 GLY A CA 1
ATOM 564 C C . GLY A 1 73 ? -0.202 5.647 2.136 1.00 94.38 73 GLY A C 1
ATOM 565 O O . GLY A 1 73 ? -1.029 6.224 2.837 1.00 94.38 73 GLY A O 1
ATOM 566 N N . LEU A 1 74 ? -0.438 4.456 1.582 1.00 94.31 74 LEU A N 1
ATOM 567 C CA . LEU A 1 74 ? -1.705 3.726 1.680 1.00 94.31 74 LEU A CA 1
ATOM 568 C C . LEU A 1 74 ? -1.837 2.934 2.982 1.00 94.31 74 LEU A C 1
ATOM 570 O O . LEU A 1 74 ? -2.893 2.964 3.611 1.00 94.31 74 LEU A O 1
ATOM 574 N N . PHE A 1 75 ? -0.778 2.236 3.396 1.00 93.12 75 PHE A N 1
ATOM 575 C CA . PHE A 1 75 ? -0.872 1.231 4.458 1.00 93.12 75 PHE A CA 1
ATOM 576 C C . PHE A 1 75 ? -0.140 1.606 5.745 1.00 93.12 75 PHE A C 1
ATOM 578 O O . PHE A 1 75 ? -0.617 1.286 6.834 1.00 93.12 75 PHE A O 1
ATOM 585 N N . ILE A 1 76 ? 1.011 2.276 5.653 1.00 94.19 76 ILE A N 1
ATOM 586 C CA . ILE A 1 76 ? 1.889 2.490 6.811 1.00 94.19 76 ILE A CA 1
ATOM 587 C C . ILE A 1 76 ? 1.565 3.820 7.486 1.00 94.19 76 ILE A C 1
ATOM 589 O O . ILE A 1 76 ? 1.135 3.847 8.642 1.00 94.19 76 ILE A O 1
ATOM 593 N N . THR A 1 77 ? 1.727 4.927 6.760 1.00 95.44 77 THR A N 1
ATOM 594 C CA . THR A 1 77 ? 1.561 6.279 7.302 1.00 95.44 77 THR A CA 1
ATOM 595 C C . THR A 1 77 ? 0.188 6.524 7.942 1.00 95.44 77 THR A C 1
ATOM 597 O O . THR A 1 77 ? 0.162 6.972 9.094 1.00 95.44 77 THR A O 1
ATOM 600 N N . PRO A 1 78 ? -0.957 6.215 7.297 1.00 94.19 7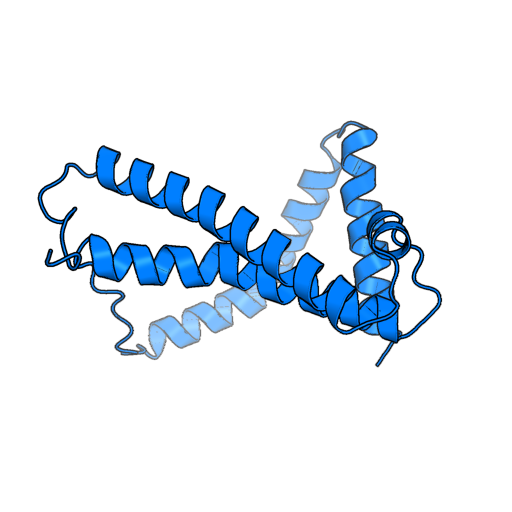8 PRO A N 1
ATOM 601 C CA . PRO A 1 78 ? -2.258 6.502 7.892 1.00 94.19 78 PRO A CA 1
ATOM 602 C C . PRO A 1 78 ? -2.516 5.639 9.128 1.00 94.19 78 PRO A C 1
ATOM 604 O O . PRO A 1 78 ? -3.103 6.131 10.086 1.00 94.19 78 PRO A O 1
ATOM 607 N N . THR A 1 79 ? -2.029 4.395 9.161 1.00 92.88 79 THR A N 1
ATOM 608 C CA . THR 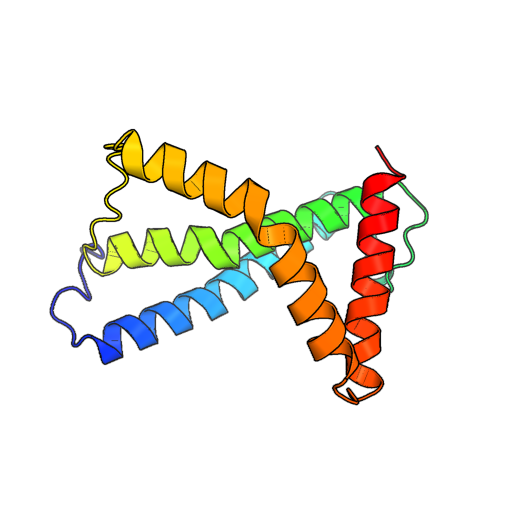A 1 79 ? -2.188 3.477 10.301 1.00 92.88 79 THR A CA 1
ATOM 609 C C . THR A 1 79 ? -1.412 3.953 11.527 1.00 92.88 79 THR A C 1
ATOM 611 O O . THR A 1 79 ? -1.969 4.029 12.624 1.00 92.88 79 THR A O 1
ATOM 614 N N . LEU A 1 80 ? -0.141 4.330 11.351 1.00 93.94 80 LEU A N 1
ATOM 615 C CA . LEU A 1 80 ? 0.690 4.852 12.440 1.00 93.94 80 LEU A CA 1
ATOM 616 C C . LEU A 1 80 ? 0.163 6.196 12.954 1.00 93.94 80 LEU A C 1
ATOM 618 O O . LEU A 1 80 ? 0.068 6.413 14.165 1.00 93.94 80 LEU A O 1
ATOM 622 N N . LEU A 1 81 ? -0.220 7.089 12.039 1.00 93.62 81 LEU A N 1
ATOM 623 C CA . LEU A 1 81 ? -0.758 8.395 12.400 1.00 93.62 81 LEU A CA 1
ATOM 624 C C . LEU A 1 81 ? -2.113 8.254 13.106 1.00 93.62 81 LEU A C 1
ATOM 626 O O . LEU A 1 81 ? -2.355 8.919 14.111 1.00 93.62 81 LEU A O 1
ATOM 630 N N . TYR A 1 82 ? -2.976 7.350 12.642 1.00 94.06 82 TYR A N 1
ATOM 631 C CA . TYR A 1 82 ? -4.246 7.054 13.298 1.00 94.06 82 TYR A CA 1
ATOM 632 C C . TYR A 1 82 ? -4.033 6.507 14.709 1.00 94.06 82 TYR A C 1
ATOM 634 O O . TYR A 1 82 ? -4.688 6.966 15.647 1.00 94.06 82 TYR A O 1
ATOM 642 N N . ALA A 1 83 ? -3.071 5.597 14.885 1.00 92.69 83 ALA A N 1
ATOM 643 C CA . ALA A 1 83 ? -2.725 5.073 16.198 1.00 92.69 83 ALA A CA 1
ATOM 644 C C . ALA A 1 83 ? -2.294 6.177 17.170 1.00 92.69 83 ALA A C 1
ATOM 646 O O . ALA A 1 83 ? -2.769 6.235 18.307 1.00 92.69 83 ALA A O 1
ATOM 647 N N . TYR A 1 84 ? -1.476 7.116 16.694 1.00 92.81 84 TYR A N 1
ATOM 648 C CA . TYR A 1 84 ? -1.046 8.275 17.467 1.00 92.81 84 TYR A CA 1
ATOM 649 C C . TYR A 1 84 ? -2.202 9.230 17.827 1.00 92.81 84 TYR A C 1
ATOM 651 O O . TYR A 1 84 ? -2.296 9.696 18.967 1.00 92.81 84 TYR A O 1
ATOM 659 N N . LEU A 1 85 ? -3.104 9.519 16.884 1.00 92.94 85 LEU A N 1
ATOM 660 C CA . LEU A 1 85 ? -4.206 10.468 17.085 1.00 92.94 85 LEU A CA 1
ATOM 661 C C . LEU A 1 85 ? -5.378 9.891 17.893 1.00 92.94 85 LEU A C 1
ATOM 663 O O . LEU A 1 85 ? -6.070 10.645 18.579 1.00 92.94 85 LEU A O 1
ATOM 667 N N . CYS A 1 86 ? -5.601 8.577 17.841 1.00 92.19 86 CYS A N 1
ATOM 668 C CA . CYS A 1 86 ? -6.682 7.900 18.563 1.00 92.19 86 CYS A CA 1
ATOM 669 C 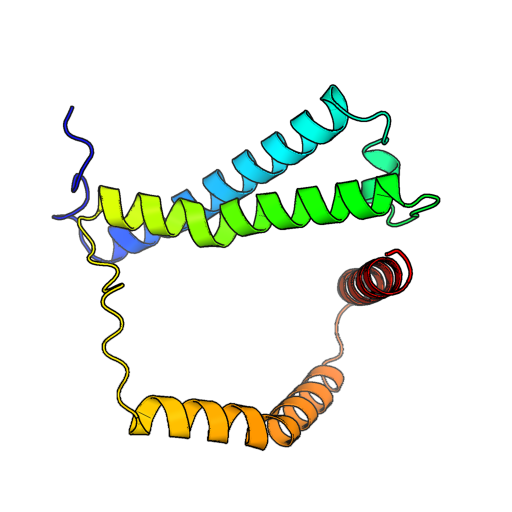C . CYS A 1 86 ? -6.231 7.213 19.860 1.00 92.19 86 CYS A C 1
ATOM 671 O O . CYS A 1 86 ? -7.082 6.660 20.553 1.00 92.19 86 CYS A O 1
ATOM 673 N N . ASP A 1 87 ? -4.933 7.257 20.195 1.00 90.06 87 ASP A N 1
ATOM 674 C CA . ASP A 1 87 ? -4.336 6.501 21.312 1.00 90.06 87 ASP A CA 1
ATOM 675 C C . ASP A 1 87 ? -4.619 4.990 21.185 1.00 90.06 87 ASP A C 1
ATOM 677 O O . ASP A 1 87 ? -4.925 4.301 22.158 1.00 90.06 87 ASP A O 1
ATOM 681 N N . PHE A 1 88 ? -4.581 4.488 19.946 1.00 87.38 88 PHE A N 1
ATOM 682 C CA . PHE A 1 88 ? -4.842 3.087 19.635 1.00 87.38 88 PHE A CA 1
ATOM 683 C C . PHE A 1 88 ? -3.557 2.275 19.788 1.00 87.38 88 PHE A C 1
ATOM 685 O O . PHE A 1 88 ? -2.536 2.572 19.166 1.00 87.38 88 PHE A O 1
ATOM 692 N N . ASP A 1 89 ? -3.620 1.230 20.606 1.00 86.19 89 ASP A N 1
ATOM 693 C CA . ASP A 1 89 ? -2.525 0.281 20.750 1.00 86.19 89 ASP A CA 1
ATOM 694 C C . ASP A 1 89 ? -2.502 -0.666 19.544 1.00 86.19 89 ASP A C 1
ATOM 696 O O . ASP A 1 89 ? -3.388 -1.505 19.376 1.00 86.19 89 ASP A O 1
ATOM 700 N N . LEU A 1 90 ? -1.463 -0.541 18.715 1.00 83.06 90 LEU A N 1
ATOM 701 C CA . LEU A 1 90 ? -1.220 -1.412 17.563 1.00 83.06 90 LEU A CA 1
ATOM 702 C C . LEU A 1 90 ? -0.894 -2.858 17.967 1.00 83.06 90 LEU A C 1
ATOM 704 O O . LEU A 1 90 ? -0.806 -3.719 17.096 1.00 83.06 90 LEU A O 1
ATOM 708 N N . LYS A 1 91 ? -0.692 -3.135 19.266 1.00 80.25 91 LYS A N 1
ATOM 709 C CA . LYS A 1 91 ? -0.382 -4.464 19.810 1.00 80.25 91 LYS A CA 1
ATOM 710 C C . LYS A 1 91 ? 0.754 -5.157 19.054 1.00 80.25 91 LYS A C 1
ATOM 712 O O . LYS A 1 91 ? 0.739 -6.368 18.866 1.00 80.25 91 LYS A O 1
ATOM 717 N N . LEU A 1 92 ? 1.796 -4.399 18.701 1.00 76.69 92 LEU A N 1
ATOM 718 C CA . LEU A 1 92 ? 3.007 -4.913 18.042 1.00 76.69 92 LEU A CA 1
ATOM 719 C C . LEU A 1 92 ? 3.832 -5.858 18.938 1.00 76.69 92 LEU A C 1
ATOM 721 O O . LEU A 1 92 ? 4.902 -6.314 18.544 1.00 76.69 92 LEU A O 1
ATOM 725 N N . LYS A 1 93 ? 3.360 -6.160 20.156 1.00 73.19 93 LYS A N 1
ATOM 726 C CA . LYS A 1 93 ? 3.928 -7.209 21.002 1.00 73.19 93 LYS A CA 1
ATOM 727 C C . LYS A 1 93 ? 3.631 -8.563 20.364 1.00 73.19 93 LYS A C 1
ATOM 729 O O . LYS A 1 93 ? 2.544 -9.117 20.512 1.00 73.19 93 LYS A O 1
ATOM 734 N N . LEU A 1 94 ? 4.629 -9.078 19.660 1.00 66.44 94 LEU A N 1
ATOM 735 C CA . LEU A 1 94 ? 4.616 -10.361 18.973 1.00 66.44 94 LEU A CA 1
ATOM 736 C C . LEU A 1 94 ? 4.644 -11.536 19.968 1.00 66.44 94 LEU A C 1
ATOM 738 O O . LEU A 1 94 ? 5.653 -12.215 20.126 1.00 66.44 94 LEU A O 1
ATOM 742 N N . ASN A 1 95 ? 3.522 -11.792 20.640 1.00 71.56 95 ASN A N 1
ATOM 743 C CA . ASN A 1 95 ? 3.300 -13.052 21.349 1.00 71.56 95 ASN A CA 1
ATOM 744 C C . ASN A 1 95 ? 2.736 -14.079 20.363 1.00 71.56 95 ASN A C 1
ATOM 746 O O . ASN A 1 95 ? 1.524 -14.268 20.258 1.00 71.56 95 ASN A O 1
ATOM 750 N N . PHE A 1 96 ? 3.621 -14.727 19.607 1.00 71.88 96 PHE A N 1
ATOM 751 C CA . PHE A 1 96 ? 3.221 -15.781 18.681 1.00 71.88 96 PHE A CA 1
ATOM 752 C C . PHE A 1 96 ? 2.894 -17.073 19.434 1.00 71.88 96 PHE A C 1
ATOM 754 O O . PHE A 1 96 ? 3.763 -17.699 20.041 1.00 71.88 96 PHE A O 1
ATOM 761 N N . ASN A 1 97 ? 1.640 -17.514 19.351 1.00 86.50 97 ASN A N 1
ATOM 762 C CA . ASN A 1 97 ? 1.279 -18.874 19.726 1.00 86.50 97 ASN A CA 1
ATOM 763 C C . ASN A 1 97 ? 1.707 -19.832 18.600 1.00 86.50 97 ASN A C 1
ATOM 765 O O . ASN A 1 97 ? 1.353 -19.629 17.436 1.00 86.50 97 ASN A O 1
ATOM 769 N N . ARG A 1 98 ? 2.436 -20.901 18.948 1.00 87.25 98 ARG A N 1
ATOM 770 C CA . ARG A 1 98 ? 2.873 -21.948 18.007 1.00 87.25 98 ARG A CA 1
ATOM 771 C C . ARG A 1 98 ? 1.702 -22.547 17.222 1.00 87.25 98 ARG A C 1
ATOM 773 O O . ARG A 1 98 ? 1.863 -22.849 16.048 1.00 87.25 98 ARG A O 1
ATOM 780 N N . GLN A 1 99 ? 0.527 -22.666 17.843 1.00 92.31 99 GLN A N 1
ATOM 781 C CA . GLN A 1 99 ? -0.690 -23.168 17.193 1.00 92.31 99 GLN A CA 1
ATOM 782 C C . GLN A 1 99 ? -1.178 -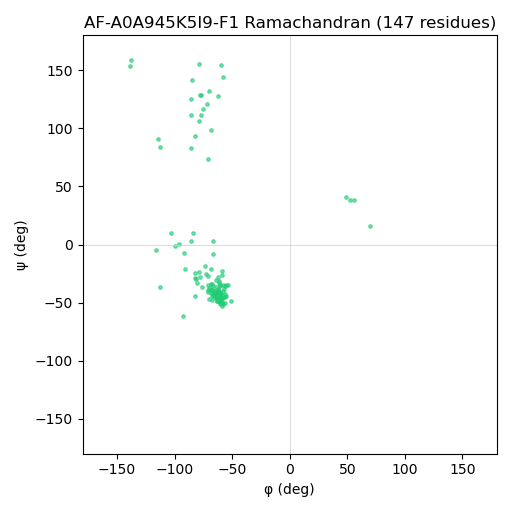22.215 16.096 1.00 92.31 99 GLN A C 1
ATOM 784 O O . GLN A 1 99 ? -1.500 -22.657 14.999 1.00 92.31 99 GLN A O 1
ATOM 789 N N . THR A 1 100 ? -1.185 -20.907 16.366 1.00 88.25 100 THR A N 1
ATOM 790 C CA . THR A 1 100 ? -1.570 -19.878 15.389 1.00 88.25 100 THR A CA 1
ATOM 791 C C . THR A 1 100 ? -0.579 -19.815 14.232 1.00 88.25 100 THR A C 1
ATOM 793 O O . THR A 1 100 ? -0.994 -19.699 13.083 1.00 88.25 100 THR A O 1
ATOM 796 N N . LEU A 1 101 ? 0.720 -19.947 14.519 1.00 87.44 101 LEU A N 1
ATOM 797 C CA . LEU A 1 101 ? 1.757 -20.009 13.491 1.00 87.44 101 LEU A CA 1
ATOM 798 C C . LEU A 1 101 ? 1.584 -21.244 12.593 1.00 87.44 101 LEU A C 1
ATOM 800 O O . LEU A 1 101 ? 1.585 -21.120 11.372 1.00 87.44 101 LEU A O 1
ATOM 804 N N . LEU A 1 102 ? 1.393 -22.423 13.194 1.00 94.44 102 LEU A N 1
ATOM 805 C CA . LEU A 1 102 ? 1.197 -23.672 12.457 1.00 94.44 102 LEU A CA 1
ATOM 806 C C . LEU A 1 102 ? -0.079 -23.629 11.607 1.00 94.44 102 LEU A C 1
ATOM 808 O O . LEU A 1 102 ? -0.066 -24.058 10.458 1.00 94.44 102 LEU A O 1
ATOM 812 N N . LEU A 1 103 ? -1.162 -23.068 12.152 1.00 93.12 103 LEU A N 1
ATOM 813 C CA . LEU A 1 103 ? -2.415 -22.875 11.428 1.00 93.12 103 LEU A CA 1
ATOM 814 C C . LEU A 1 103 ? -2.230 -21.940 10.228 1.00 93.12 103 LEU A C 1
ATOM 816 O O . LEU A 1 103 ? -2.702 -22.259 9.143 1.00 93.12 103 LEU A O 1
ATOM 820 N N . ALA A 1 104 ? -1.522 -20.819 10.393 1.00 89.25 104 ALA A N 1
ATOM 821 C CA . ALA A 1 104 ? -1.242 -19.899 9.293 1.00 89.25 104 ALA A CA 1
ATOM 822 C C . ALA A 1 104 ? -0.442 -20.578 8.169 1.00 89.25 104 ALA A C 1
ATOM 824 O O . ALA A 1 104 ? -0.792 -20.433 7.000 1.00 89.25 104 ALA A O 1
ATOM 825 N N . ILE A 1 105 ? 0.577 -21.373 8.517 1.00 91.81 105 ILE A N 1
ATOM 826 C CA . ILE A 1 105 ? 1.351 -22.161 7.545 1.00 91.81 105 ILE A CA 1
ATOM 827 C C . ILE A 1 105 ? 0.455 -23.190 6.841 1.00 91.81 105 ILE A C 1
ATOM 829 O O . ILE A 1 105 ? 0.504 -23.311 5.620 1.00 91.81 105 ILE A O 1
ATOM 833 N N . ALA A 1 106 ? -0.390 -23.907 7.588 1.00 94.44 106 ALA A N 1
ATOM 834 C CA . ALA A 1 106 ? -1.320 -24.877 7.016 1.00 94.44 106 ALA A CA 1
ATOM 835 C C . ALA A 1 106 ? -2.297 -24.214 6.033 1.00 94.44 106 ALA A C 1
ATOM 837 O O . ALA A 1 106 ? -2.506 -24.734 4.940 1.00 94.44 106 ALA A O 1
ATOM 838 N N . ILE A 1 107 ? -2.834 -23.039 6.381 1.00 93.62 107 ILE A N 1
ATOM 839 C CA . ILE A 1 107 ? -3.671 -22.241 5.478 1.00 93.62 107 ILE A CA 1
ATOM 840 C C . ILE A 1 107 ? -2.878 -21.863 4.225 1.00 93.62 107 ILE A C 1
ATOM 842 O O . ILE A 1 107 ? -3.360 -22.112 3.128 1.00 93.62 107 ILE A O 1
ATOM 846 N N . MET A 1 108 ? -1.657 -21.332 4.355 1.00 90.50 108 MET A N 1
ATOM 847 C CA . MET A 1 108 ? -0.824 -20.954 3.203 1.00 90.50 108 MET A CA 1
ATOM 848 C C . MET A 1 108 ? -0.536 -22.123 2.249 1.00 90.50 108 MET A C 1
ATOM 850 O O . MET A 1 108 ? -0.471 -21.912 1.044 1.00 90.50 108 MET A O 1
ATOM 854 N N . LEU A 1 109 ? -0.385 -23.350 2.755 1.00 90.50 109 LEU A N 1
ATOM 855 C CA . LEU A 1 109 ? -0.182 -24.535 1.912 1.00 90.50 109 LEU A CA 1
ATOM 856 C C . LEU A 1 109 ? -1.475 -25.005 1.232 1.00 90.50 109 LEU A C 1
ATOM 858 O O . LEU A 1 109 ? -1.444 -25.468 0.093 1.00 90.50 109 LEU A O 1
ATOM 862 N N . LEU A 1 110 ? -2.610 -24.894 1.925 1.00 93.81 110 LEU A N 1
ATOM 863 C CA . LEU A 1 110 ? -3.904 -25.405 1.466 1.00 93.81 110 LEU A CA 1
ATOM 864 C C . LEU A 1 110 ? -4.730 -24.381 0.676 1.00 93.81 110 LEU A C 1
ATOM 866 O O . LEU A 1 110 ? -5.767 -24.746 0.128 1.00 93.81 110 LEU A O 1
ATOM 870 N N . ILE A 1 111 ? -4.304 -23.116 0.601 1.00 94.56 111 ILE A N 1
ATOM 871 C CA . ILE A 1 111 ? -5.087 -22.043 -0.030 1.00 94.56 111 ILE A CA 1
ATOM 872 C C . ILE A 1 111 ? -5.128 -22.143 -1.563 1.00 94.56 111 ILE A C 1
ATOM 874 O O . ILE A 1 111 ? -6.089 -21.684 -2.171 1.00 94.56 111 ILE A O 1
ATOM 878 N N . ASN A 1 112 ? -4.136 -22.771 -2.204 1.00 90.19 112 ASN A N 1
ATOM 879 C CA . ASN A 1 112 ? -4.018 -22.836 -3.669 1.00 90.19 112 ASN A CA 1
ATOM 880 C C . ASN A 1 112 ? -5.287 -23.305 -4.417 1.00 90.19 112 ASN A C 1
ATOM 882 O O . ASN A 1 112 ? -5.686 -22.613 -5.354 1.00 90.19 112 ASN A O 1
ATOM 886 N N . PRO A 1 113 ? -5.967 -24.408 -4.042 1.00 91.06 113 PRO A N 1
ATOM 887 C CA . PRO A 1 113 ? -7.230 -24.790 -4.683 1.00 91.06 113 PRO A CA 1
ATOM 888 C C . PRO A 1 113 ? -8.323 -23.723 -4.540 1.00 91.06 113 PRO A C 1
ATOM 890 O O . PRO A 1 113 ? -9.093 -23.511 -5.471 1.00 91.06 113 PRO A O 1
ATOM 893 N N . PHE A 1 114 ? -8.373 -23.010 -3.411 1.00 92.62 114 PHE A N 1
ATOM 894 C CA . PHE A 1 114 ? -9.330 -21.920 -3.212 1.00 92.62 114 PHE A CA 1
ATOM 895 C C . PHE A 1 114 ? -9.001 -20.709 -4.088 1.00 92.62 114 PHE A C 1
ATOM 897 O O . PHE A 1 114 ? -9.915 -20.094 -4.628 1.00 92.62 114 PHE A O 1
ATOM 904 N N . ILE A 1 115 ? -7.714 -20.393 -4.276 1.00 88.56 115 ILE A N 1
ATOM 905 C CA . ILE A 1 115 ? -7.274 -19.347 -5.214 1.00 88.56 115 ILE A CA 1
ATOM 906 C C . ILE A 1 115 ? -7.705 -19.704 -6.638 1.00 88.56 115 ILE A C 1
ATOM 908 O O . ILE A 1 115 ? -8.290 -18.866 -7.316 1.00 88.56 115 ILE A O 1
ATOM 912 N N . ALA A 1 116 ? -7.463 -20.943 -7.076 1.00 90.56 116 ALA A N 1
ATOM 913 C CA . ALA A 1 116 ? -7.853 -21.404 -8.408 1.00 90.56 116 ALA A CA 1
ATOM 914 C C . ALA A 1 116 ? -9.377 -21.348 -8.615 1.00 90.56 116 ALA A C 1
ATOM 916 O O . ALA A 1 116 ? -9.839 -20.853 -9.638 1.00 90.56 116 ALA A O 1
ATOM 917 N N . PHE A 1 117 ? -10.155 -21.777 -7.616 1.00 93.38 117 PHE A N 1
ATOM 918 C CA . PHE A 1 117 ? -11.616 -21.694 -7.651 1.00 93.38 117 PHE A CA 1
ATOM 919 C C . PHE A 1 117 ? -12.119 -20.245 -7.739 1.00 93.38 117 PHE A C 1
ATOM 921 O O . PHE A 1 117 ? -12.972 -19.933 -8.566 1.00 93.38 117 PHE A O 1
ATOM 928 N N . ILE A 1 118 ? -11.577 -19.338 -6.918 1.00 89.19 118 ILE A N 1
ATOM 929 C CA . ILE A 1 118 ? -11.935 -17.912 -6.967 1.00 89.19 118 ILE A CA 1
ATOM 930 C C . ILE A 1 118 ? -11.531 -17.300 -8.310 1.00 89.19 118 ILE A C 1
ATOM 932 O O . ILE A 1 118 ? -12.261 -16.466 -8.831 1.00 89.19 118 ILE A O 1
ATOM 936 N N . TYR A 1 119 ? -10.400 -17.711 -8.885 1.00 85.31 119 TYR A N 1
ATOM 937 C CA . TYR A 1 119 ? -9.963 -17.247 -10.198 1.00 85.31 119 TYR A CA 1
ATOM 938 C C . TYR A 1 119 ? -10.940 -17.659 -11.306 1.00 85.31 119 TYR A C 1
ATOM 940 O O . TYR A 1 119 ? -11.381 -16.808 -12.073 1.00 85.31 119 TYR A O 1
ATOM 948 N N . GLU A 1 120 ? -11.338 -18.933 -11.355 1.00 88.88 120 GLU A N 1
ATOM 949 C CA . GLU A 1 120 ? -12.335 -19.417 -12.318 1.00 88.88 120 GLU A CA 1
ATOM 950 C C . GLU A 1 120 ? -13.676 -18.697 -12.138 1.00 88.88 120 GLU A C 1
ATOM 952 O O . GLU A 1 120 ? -14.298 -18.257 -13.108 1.00 88.88 120 GLU A O 1
ATOM 957 N N . TRP A 1 121 ? -14.084 -18.485 -10.885 1.00 90.12 121 TRP A N 1
ATOM 958 C CA . TRP A 1 121 ? -15.279 -17.710 -10.584 1.00 90.12 121 TRP A CA 1
ATOM 959 C C . TRP A 1 121 ? -15.148 -16.251 -11.045 1.00 90.12 121 TRP A C 1
ATOM 961 O O . TRP A 1 121 ? -16.080 -15.724 -11.653 1.00 90.12 121 TRP A O 1
ATOM 971 N N . ASN A 1 122 ? -13.987 -15.617 -10.859 1.00 84.50 122 ASN A N 1
ATOM 972 C CA . ASN A 1 122 ? -13.715 -14.267 -11.357 1.00 84.50 122 ASN A CA 1
ATOM 973 C C . ASN A 1 122 ? -13.825 -14.186 -12.887 1.00 84.50 122 ASN A C 1
ATOM 975 O O . ASN A 1 122 ? -14.424 -13.245 -13.398 1.00 84.50 122 ASN A O 1
ATOM 979 N N . MET A 1 123 ? -13.317 -15.191 -13.605 1.00 82.06 123 MET A N 1
ATOM 980 C CA . MET A 1 123 ? -13.389 -15.267 -15.071 1.00 82.06 123 MET A CA 1
ATOM 981 C C . MET A 1 123 ? -14.813 -15.476 -15.601 1.00 82.06 123 MET A C 1
ATOM 983 O O . MET A 1 123 ? -15.087 -15.172 -16.759 1.00 82.06 123 MET A O 1
ATOM 987 N N . SER A 1 124 ? -15.733 -15.984 -14.775 1.00 85.94 124 SER A N 1
ATOM 988 C CA . SER A 1 124 ? -17.142 -16.122 -15.163 1.00 85.94 124 SER A CA 1
ATOM 989 C C . SER A 1 124 ? -17.895 -14.787 -15.204 1.00 85.94 124 SER A C 1
ATOM 991 O O . SER A 1 124 ? -18.957 -14.693 -15.824 1.00 85.94 124 SER A O 1
ATOM 993 N N . PHE A 1 125 ? -17.361 -13.743 -14.559 1.00 83.75 125 PHE A N 1
ATOM 994 C CA . PHE A 1 125 ? -17.936 -12.409 -14.649 1.00 83.75 125 PHE A CA 1
ATOM 995 C C . PHE A 1 125 ? -17.544 -11.764 -15.975 1.00 83.75 125 PHE A C 1
ATOM 997 O O . PHE A 1 125 ? -16.371 -11.676 -16.322 1.00 83.75 125 PHE A O 1
ATOM 1004 N N . ASN A 1 126 ? -18.536 -11.258 -16.707 1.00 80.75 126 ASN A N 1
ATOM 1005 C CA . ASN A 1 126 ? -18.281 -10.491 -17.918 1.00 80.75 126 ASN A CA 1
ATOM 1006 C C . ASN A 1 126 ? -17.952 -9.045 -17.522 1.00 80.75 126 ASN A C 1
ATOM 1008 O O . ASN A 1 126 ? -18.849 -8.237 -17.261 1.00 80.75 126 ASN A O 1
ATOM 1012 N N . ILE A 1 127 ? -16.661 -8.759 -17.370 1.00 81.75 127 ILE A N 1
ATOM 1013 C CA . ILE A 1 127 ? -16.158 -7.471 -16.893 1.00 81.75 127 ILE A CA 1
ATOM 1014 C C . ILE A 1 127 ? -16.054 -6.493 -18.081 1.00 81.75 127 ILE A C 1
ATOM 1016 O O . ILE A 1 127 ? -15.664 -6.907 -19.170 1.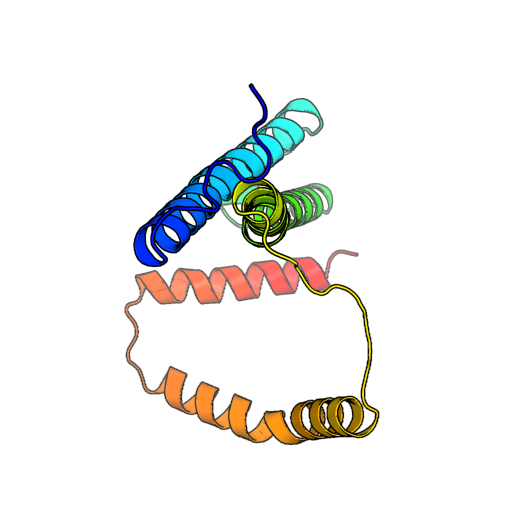00 81.75 127 ILE A O 1
ATOM 1020 N N . PRO A 1 128 ? -16.382 -5.197 -17.912 1.00 84.25 128 PRO A N 1
ATOM 1021 C CA . PRO A 1 128 ? -16.222 -4.203 -18.973 1.00 84.25 128 PRO A CA 1
ATOM 1022 C C . PRO A 1 128 ? -14.779 -4.074 -19.489 1.00 84.25 128 PRO A C 1
ATOM 1024 O O . PRO A 1 128 ? -13.838 -4.062 -18.695 1.00 84.25 128 PRO A O 1
ATOM 1027 N N . ASP A 1 129 ? -14.616 -3.829 -20.793 1.00 83.62 129 ASP A N 1
ATOM 1028 C CA . ASP A 1 129 ? -13.303 -3.737 -21.459 1.00 83.62 129 ASP A CA 1
ATOM 1029 C C . ASP A 1 129 ? -12.351 -2.709 -20.830 1.00 83.62 129 ASP A C 1
ATOM 1031 O O . ASP A 1 129 ? -11.146 -2.932 -20.745 1.00 83.62 129 ASP A O 1
ATOM 1035 N N . TRP A 1 130 ? -12.876 -1.582 -20.333 1.00 83.12 130 TRP A N 1
ATOM 1036 C CA . TRP A 1 130 ? -12.050 -0.559 -19.680 1.00 83.12 130 TRP A CA 1
ATOM 1037 C C . TRP A 1 130 ? -11.358 -1.082 -18.416 1.00 83.12 130 TRP A C 1
ATOM 1039 O O . TRP A 1 130 ? -10.296 -0.587 -18.047 1.00 83.12 130 TRP A O 1
ATOM 1049 N N . MET A 1 131 ? -11.955 -2.069 -17.746 1.00 80.50 131 MET A N 1
ATOM 1050 C CA . MET A 1 131 ? -11.403 -2.656 -16.533 1.00 80.50 131 MET A CA 1
ATOM 1051 C C . MET A 1 131 ? -10.327 -3.700 -16.858 1.00 80.50 131 MET A C 1
ATOM 1053 O O . MET A 1 131 ? -9.363 -3.820 -16.104 1.00 80.50 131 MET A O 1
ATOM 1057 N N . LEU A 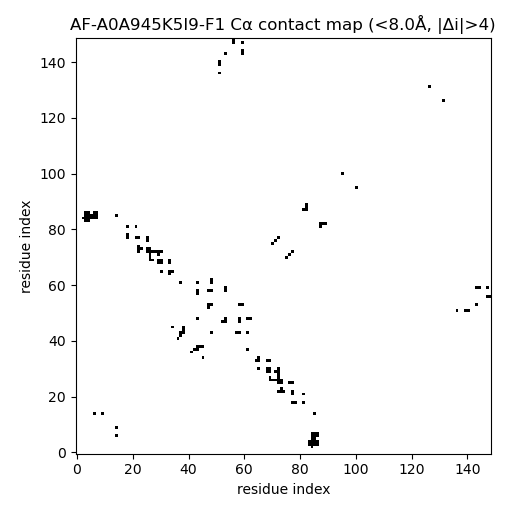1 132 ? -10.436 -4.380 -18.008 1.00 82.31 132 LEU A N 1
ATOM 1058 C CA . LEU A 1 132 ? -9.422 -5.321 -18.504 1.00 82.31 132 LEU A CA 1
ATOM 1059 C C . LEU A 1 132 ? -8.073 -4.633 -18.754 1.00 82.31 132 LEU A C 1
ATOM 1061 O O . LEU A 1 132 ? -7.025 -5.222 -18.511 1.00 82.31 132 LEU A O 1
ATOM 1065 N N . ILE A 1 133 ? -8.090 -3.348 -19.127 1.00 83.50 133 ILE A N 1
ATOM 1066 C CA . ILE A 1 133 ? -6.874 -2.538 -19.297 1.00 83.50 133 ILE A CA 1
ATOM 1067 C C . ILE A 1 133 ? -6.020 -2.530 -18.019 1.00 83.50 133 ILE A C 1
ATOM 1069 O O . ILE A 1 133 ? -4.794 -2.529 -18.107 1.00 83.50 133 ILE A O 1
ATOM 1073 N N . PHE A 1 134 ? -6.631 -2.529 -16.828 1.00 81.69 134 PHE A N 1
ATOM 1074 C CA . PHE A 1 134 ? -5.871 -2.557 -15.575 1.00 81.69 134 PHE A CA 1
ATOM 1075 C C . PHE A 1 134 ? -5.154 -3.889 -15.361 1.00 81.69 134 PHE A C 1
ATOM 1077 O O . PHE A 1 134 ? -4.023 -3.876 -14.878 1.00 81.69 134 PHE A O 1
ATOM 1084 N N . ASP A 1 135 ? -5.785 -5.002 -15.734 1.00 79.44 135 ASP A N 1
ATOM 1085 C CA . ASP A 1 135 ? -5.199 -6.337 -15.600 1.00 79.44 135 ASP A CA 1
ATOM 1086 C C . ASP A 1 135 ? -4.039 -6.525 -16.591 1.00 79.44 135 ASP A C 1
ATOM 1088 O O . ASP A 1 135 ? -2.923 -6.859 -16.193 1.00 79.44 135 ASP A O 1
ATOM 1092 N N . ASP A 1 136 ? -4.243 -6.141 -17.857 1.00 83.31 136 ASP A N 1
ATOM 1093 C CA . ASP A 1 136 ? -3.197 -6.136 -18.890 1.00 83.31 136 ASP A CA 1
ATOM 1094 C C . ASP A 1 136 ? -1.985 -5.287 -18.481 1.00 83.31 136 ASP A C 1
ATOM 1096 O O . ASP A 1 136 ? -0.822 -5.649 -18.692 1.00 83.31 136 ASP A O 1
ATOM 1100 N N . ASN A 1 137 ? -2.249 -4.117 -17.902 1.00 84.62 137 ASN A N 1
ATOM 1101 C CA . ASN A 1 137 ? -1.215 -3.210 -17.430 1.00 84.62 137 ASN A CA 1
ATOM 1102 C C . ASN A 1 137 ? -0.470 -3.780 -16.221 1.00 84.62 137 ASN A C 1
ATOM 1104 O O . ASN A 1 137 ? 0.759 -3.691 -16.173 1.00 84.62 137 ASN A O 1
ATOM 1108 N N . ALA A 1 138 ? -1.183 -4.395 -15.277 1.00 82.12 138 ALA A N 1
ATOM 1109 C CA . ALA A 1 138 ? -0.579 -5.066 -14.134 1.00 82.12 138 ALA A CA 1
ATOM 1110 C C . ALA A 1 138 ? 0.337 -6.209 -14.593 1.00 82.12 138 ALA A C 1
ATOM 1112 O O . ALA A 1 138 ? 1.494 -6.264 -14.174 1.00 82.12 138 ALA A O 1
ATOM 1113 N N . GLU A 1 139 ? -0.121 -7.052 -15.524 1.00 84.94 139 GLU A N 1
ATOM 1114 C CA . GLU A 1 139 ? 0.683 -8.143 -16.076 1.00 84.94 139 GLU A CA 1
ATOM 1115 C C . GLU A 1 139 ? 1.959 -7.617 -16.755 1.00 84.94 139 GLU A C 1
ATOM 1117 O O . GLU A 1 139 ? 3.058 -8.128 -16.509 1.00 84.94 139 GLU A O 1
ATOM 1122 N N . LYS A 1 140 ? 1.845 -6.564 -17.578 1.00 84.88 140 LYS A N 1
ATOM 1123 C CA . LYS A 1 140 ? 3.001 -5.921 -18.226 1.00 84.88 140 LYS A CA 1
ATOM 1124 C C . LYS A 1 140 ? 4.004 -5.412 -17.197 1.00 84.88 140 LYS A C 1
ATOM 1126 O O . LYS A 1 140 ? 5.184 -5.749 -17.298 1.00 84.88 140 LYS A O 1
ATOM 1131 N N . ILE A 1 141 ? 3.555 -4.652 -16.195 1.00 83.88 141 ILE A N 1
ATOM 1132 C CA . ILE A 1 141 ? 4.421 -4.117 -15.132 1.00 83.88 141 ILE A CA 1
ATOM 1133 C C . ILE A 1 141 ? 5.129 -5.258 -14.395 1.00 83.88 141 ILE A C 1
ATOM 1135 O O . ILE A 1 141 ? 6.346 -5.210 -14.223 1.00 83.88 141 ILE A O 1
ATOM 1139 N N . THR A 1 142 ? 4.405 -6.315 -14.020 1.00 85.00 142 THR A N 1
ATOM 1140 C CA . THR A 1 142 ? 4.992 -7.484 -13.354 1.00 85.00 142 THR A CA 1
ATOM 1141 C C . THR A 1 142 ? 6.050 -8.158 -14.226 1.00 85.00 142 THR A C 1
ATOM 1143 O O . THR A 1 142 ? 7.137 -8.467 -13.739 1.00 85.00 142 THR A O 1
ATOM 1146 N N . LYS A 1 143 ? 5.790 -8.342 -15.526 1.00 85.56 143 LYS A N 1
ATOM 1147 C CA . LYS A 1 143 ? 6.778 -8.901 -16.463 1.00 85.56 143 LYS A CA 1
ATOM 1148 C C . LYS A 1 143 ? 8.028 -8.027 -16.563 1.00 85.56 143 LYS A C 1
ATOM 1150 O O . LYS A 1 143 ? 9.131 -8.573 -16.572 1.00 85.56 143 LYS A O 1
ATOM 1155 N N . TYR A 1 144 ? 7.877 -6.704 -16.614 1.00 83.69 144 TYR A N 1
ATOM 1156 C CA . TYR A 1 144 ? 9.014 -5.784 -16.585 1.00 83.69 144 TYR A CA 1
ATOM 1157 C C . TYR A 1 144 ? 9.799 -5.915 -15.278 1.00 83.69 144 TYR A C 1
ATOM 1159 O O . TYR A 1 144 ? 11.011 -6.080 -15.320 1.00 83.69 144 TYR A O 1
ATOM 1167 N N . PHE A 1 145 ? 9.125 -5.959 -14.128 1.00 84.25 145 PHE A N 1
ATOM 1168 C CA . PHE A 1 145 ? 9.784 -6.086 -12.824 1.00 84.25 145 PHE A CA 1
ATOM 1169 C C . PHE A 1 145 ? 10.584 -7.386 -12.679 1.00 84.25 145 PHE A C 1
ATOM 1171 O O . PHE A 1 145 ? 11.612 -7.376 -12.012 1.00 84.25 145 PHE A O 1
ATOM 1178 N N . LEU A 1 146 ? 10.133 -8.484 -13.297 1.00 84.50 146 LEU A N 1
ATOM 1179 C CA . LEU A 1 146 ? 10.819 -9.780 -13.254 1.00 84.50 146 LEU A CA 1
ATOM 1180 C C . LEU A 1 146 ? 11.992 -9.891 -14.238 1.00 84.50 146 LEU A C 1
ATOM 1182 O O . LEU A 1 146 ? 12.954 -10.600 -13.956 1.00 84.50 146 LEU A O 1
ATOM 1186 N N . LYS A 1 147 ? 11.903 -9.247 -15.410 1.00 81.38 147 LYS A N 1
ATOM 1187 C CA . LYS A 1 147 ? 12.938 -9.332 -16.458 1.00 81.38 147 LYS A CA 1
ATOM 1188 C C . LYS A 1 147 ? 14.121 -8.389 -16.232 1.00 81.38 147 LYS A C 1
ATOM 1190 O O . LYS A 1 147 ? 15.191 -8.642 -16.777 1.00 81.38 147 LYS A O 1
ATOM 1195 N N . MET A 1 148 ? 13.913 -7.304 -15.496 1.00 64.44 148 MET A N 1
ATOM 1196 C CA . MET A 1 148 ? 14.852 -6.192 -15.347 1.00 64.44 148 MET A CA 1
ATOM 1197 C C . MET A 1 148 ? 15.344 -6.105 -13.891 1.00 64.44 148 MET A C 1
ATOM 1199 O O . MET A 1 148 ? 14.712 -5.456 -13.045 1.00 64.44 148 MET A O 1
ATOM 1203 N N . ASN A 1 149 ? 16.455 -6.809 -13.620 1.00 55.66 149 ASN A N 1
ATOM 1204 C CA . ASN A 1 149 ? 17.169 -6.896 -12.336 1.00 55.66 149 ASN A CA 1
ATOM 1205 C C . ASN A 1 149 ? 18.600 -6.378 -12.461 1.00 55.66 149 ASN A C 1
ATOM 1207 O O . ASN A 1 149 ? 19.281 -6.801 -13.423 1.00 55.66 149 ASN A O 1
#

Sequence (149 aa):
MRLKGIFKEKSSTNKLGVFFLMILVSVILHTLLAQAVIVLFTDVTLIAVGMIQFASQFEVDAVKFIHMLSAIGLFITPTLLYAYLCDFDLKLKLNFNRQTLLLAIAIMLLINPFIAFIYEWNMSFNIPDWMLIFDDNAEKITKYFLKMN

pLDDT: mean 86.4, std 8.71, range [55.66, 96.75]

Radius of gyration: 20.45 Å; Cα contacts (8 Å, |Δi|>4): 94; chains: 1; bounding box: 36×47×46 Å

Mean predicted aligned error: 9.24 Å

Solvent-accessible surface area (backbone atoms only — not comparable to full-atom values): 8445 Å² total; per-residue (Å²): 133,81,62,68,34,70,50,49,90,52,56,69,68,56,52,52,51,52,46,52,52,37,25,56,53,31,24,52,53,28,38,53,49,32,50,51,49,43,61,74,75,41,93,61,55,70,62,48,66,73,68,75,57,72,88,48,67,69,49,50,52,51,50,52,49,36,54,51,36,27,48,39,13,52,59,47,52,29,53,55,51,44,26,45,29,38,63,48,82,82,67,81,72,83,77,77,51,70,65,60,53,51,49,51,52,51,47,66,71,62,40,57,67,56,51,53,51,52,48,55,55,55,68,71,51,90,71,61,72,79,62,49,53,55,54,57,49,50,52,50,53,53,52,50,62,72,73,60,129